Protein AF-A0A5N5SZE8-F1 (afdb_monomer_lite)

Secondary structure (DSSP, 8-state):
-HHHHHGGGG--SS--TTPPPHHHHHHHHHHHHHH---HHHHHHHHTS-HHHHHHHHHHHHHHHHHHTHHHH----S-HHHHHHHHHHHH--TTEEEEETTEEEESS--

Foldseek 3Di:
DVCVQCQVQQDDPDPDPDQDHSVVLVVLLVVCVVPVDDLVVSCVVSVHDSVNSVVSNVSVVVSCVVRPCVVPDDFDPDQVVQQVVVCVPPNDHQFSDADPNRTDGHPDD

Organism: NCBI:txid96803

Sequence (109 aa):
MLLQEVGWRLEHMTNKSGALPPKQQLCVALHWFGSGAQYHIIRSMHGINKSTVCMAVANVVRVINRHIFNKVVSWPANIDEVLEKFYEVANFPQVCGIIDGSLIPFGIK

Structure (mmCIF, N/CA/C/O backbone):
data_AF-A0A5N5SZE8-F1
#
_entry.id   AF-A0A5N5SZE8-F1
#
loop_
_atom_site.group_PDB
_atom_site.id
_atom_site.type_symbol
_atom_site.label_atom_id
_atom_site.label_alt_id
_atom_site.label_comp_id
_atom_site.label_asym_id
_atom_site.label_entity_id
_atom_site.label_seq_id
_atom_site.pdbx_PDB_ins_code
_atom_site.Cartn_x
_atom_site.Cartn_y
_atom_site.Cartn_z
_atom_site.occupancy
_atom_site.B_iso_or_equiv
_atom_site.auth_seq_id
_atom_site.auth_comp_id
_atom_site.auth_asym_id
_atom_site.auth_atom_id
_atom_site.pdbx_PDB_model_num
ATOM 1 N N . MET A 1 1 ? -4.930 -15.112 1.828 1.00 76.19 1 MET A N 1
ATOM 2 C CA . MET A 1 1 ? -3.605 -14.625 1.404 1.00 76.19 1 MET A CA 1
ATOM 3 C C . MET A 1 1 ? -3.175 -13.383 2.187 1.00 76.19 1 MET A C 1
ATOM 5 O O . MET A 1 1 ? -2.536 -13.573 3.208 1.00 76.19 1 MET A O 1
ATOM 9 N N . LEU A 1 2 ? -3.598 -12.150 1.857 1.00 86.25 2 LEU A N 1
ATOM 10 C CA . LEU A 1 2 ? -3.106 -10.947 2.568 1.00 86.25 2 LEU A CA 1
ATOM 11 C C . LEU A 1 2 ? -3.441 -10.939 4.071 1.00 86.25 2 LEU A C 1
ATOM 13 O O . LEU A 1 2 ? -2.562 -10.719 4.896 1.00 86.25 2 LEU A O 1
ATOM 17 N N . LEU A 1 3 ? -4.683 -11.267 4.446 1.00 91.25 3 LEU A N 1
ATOM 18 C CA . LEU A 1 3 ? -5.086 -11.348 5.858 1.00 91.25 3 LEU A CA 1
ATOM 19 C C . LEU A 1 3 ? -4.261 -12.370 6.662 1.00 91.25 3 LEU A C 1
ATOM 21 O O . LEU A 1 3 ? -4.044 -12.158 7.846 1.00 91.25 3 LEU A O 1
ATOM 25 N N . GLN A 1 4 ? -3.783 -13.453 6.044 1.00 90.94 4 GLN A N 1
ATOM 26 C CA . GLN A 1 4 ? -2.927 -14.428 6.737 1.00 90.94 4 GLN A CA 1
ATOM 27 C C . GLN A 1 4 ? -1.532 -13.850 7.003 1.00 90.94 4 GLN A C 1
ATOM 29 O O . GLN A 1 4 ? -0.926 -14.143 8.028 1.00 90.94 4 GLN A O 1
ATOM 34 N N . GLU A 1 5 ? -1.037 -12.993 6.110 1.00 89.69 5 GLU A N 1
ATOM 35 C CA . GLU A 1 5 ? 0.285 -12.385 6.233 1.00 89.69 5 GLU A CA 1
ATOM 36 C C . GLU A 1 5 ? 0.308 -11.211 7.225 1.00 89.69 5 GLU A C 1
ATOM 38 O O . GLU A 1 5 ? 1.258 -11.061 8.003 1.00 89.69 5 GLU A O 1
ATOM 43 N N . VAL A 1 6 ? -0.748 -10.388 7.228 1.00 91.31 6 VAL A N 1
ATOM 44 C CA . VAL A 1 6 ? -0.810 -9.158 8.038 1.00 91.31 6 VAL A CA 1
ATOM 45 C C . VAL A 1 6 ? -1.735 -9.247 9.250 1.00 91.31 6 VAL A C 1
ATOM 47 O O . VAL A 1 6 ? -1.645 -8.401 10.131 1.00 91.31 6 VAL A O 1
ATOM 50 N N . GLY A 1 7 ? -2.611 -10.251 9.329 1.00 90.75 7 GLY A N 1
ATOM 51 C CA . GLY A 1 7 ? -3.695 -10.316 10.315 1.00 90.75 7 GLY A CA 1
ATOM 52 C C . GLY A 1 7 ? -3.216 -10.304 11.761 1.00 90.75 7 GLY A C 1
ATOM 53 O O . GLY A 1 7 ? -3.636 -9.443 12.525 1.00 90.75 7 GLY A O 1
ATOM 54 N N . TRP A 1 8 ? -2.270 -11.176 12.111 1.00 91.88 8 TRP A N 1
ATOM 55 C CA . TRP A 1 8 ? -1.710 -11.232 13.467 1.00 91.88 8 TRP A CA 1
ATOM 56 C C . TRP A 1 8 ? -0.971 -9.942 13.865 1.00 91.88 8 TRP A C 1
ATOM 58 O O . TRP A 1 8 ? -0.869 -9.608 15.038 1.00 91.88 8 TRP A O 1
ATOM 68 N N . ARG A 1 9 ? -0.491 -9.164 12.885 1.00 91.94 9 ARG A N 1
ATOM 69 C CA . ARG A 1 9 ? 0.163 -7.862 13.114 1.00 91.94 9 ARG A CA 1
ATOM 70 C C . ARG A 1 9 ? -0.830 -6.720 13.334 1.00 91.94 9 ARG A C 1
ATOM 72 O O . ARG A 1 9 ? -0.422 -5.634 13.734 1.00 91.94 9 ARG A O 1
ATOM 79 N N . LEU A 1 10 ? -2.108 -6.945 13.030 1.00 92.62 10 LEU A N 1
ATOM 80 C CA . LEU A 1 10 ? -3.205 -6.000 13.249 1.00 92.62 10 LEU A CA 1
ATOM 81 C C . LEU A 1 10 ? -3.984 -6.308 14.533 1.00 92.62 10 LEU A C 1
ATOM 83 O O . LEU A 1 10 ? -4.913 -5.575 14.875 1.00 92.62 10 LEU A O 1
ATOM 87 N N . GLU A 1 11 ? -3.632 -7.381 15.241 1.00 89.00 11 GLU A N 1
ATOM 88 C CA . GLU A 1 11 ? -4.228 -7.696 16.532 1.00 89.00 11 GLU A CA 1
ATOM 89 C C . GLU A 1 11 ? -3.880 -6.623 17.564 1.00 89.00 11 GLU A C 1
ATOM 91 O O . GLU A 1 11 ? -2.768 -6.092 17.626 1.00 89.00 11 GLU A O 1
ATOM 96 N N . HIS A 1 12 ? -4.865 -6.279 18.385 1.00 78.75 12 HIS A N 1
ATOM 97 C CA . HIS A 1 12 ? -4.674 -5.325 19.460 1.00 78.75 12 HIS A CA 1
ATOM 98 C C . HIS A 1 12 ? -4.178 -6.053 20.708 1.00 78.75 12 HIS A C 1
ATOM 100 O O . HIS A 1 12 ? -4.823 -6.984 21.177 1.00 78.75 12 HIS A O 1
ATOM 106 N N . MET A 1 13 ? -3.078 -5.573 21.298 1.00 63.00 13 MET A N 1
ATOM 107 C CA . MET A 1 13 ? -2.558 -6.121 22.562 1.00 63.00 13 MET A CA 1
ATOM 108 C C . MET A 1 13 ? -3.530 -5.934 23.736 1.00 63.00 13 MET A C 1
ATOM 110 O O . MET A 1 13 ? -3.482 -6.678 24.708 1.00 63.00 13 MET A O 1
ATOM 114 N N . THR A 1 14 ? -4.404 -4.925 23.670 1.00 64.50 14 THR A N 1
ATOM 115 C CA . THR A 1 14 ? -5.379 -4.646 24.728 1.00 64.50 14 THR A CA 1
ATOM 116 C C . THR A 1 14 ? -6.780 -5.013 24.273 1.00 64.50 14 THR A C 1
ATOM 118 O O . THR A 1 14 ? -7.235 -4.516 23.240 1.00 64.50 14 THR A O 1
ATOM 121 N N . ASN A 1 15 ? -7.502 -5.769 25.099 1.00 59.25 15 ASN A N 1
ATOM 122 C CA . ASN A 1 15 ? -8.910 -6.105 24.896 1.00 59.25 15 ASN A CA 1
ATOM 123 C C . ASN A 1 15 ? -9.839 -4.928 25.267 1.00 59.25 15 ASN A C 1
ATOM 125 O O . ASN A 1 15 ? -10.720 -5.048 26.115 1.00 59.25 15 ASN A O 1
ATOM 129 N N . LYS A 1 16 ? -9.596 -3.743 24.690 1.00 63.09 16 LYS A N 1
ATOM 130 C CA . LYS A 1 16 ? -10.507 -2.603 24.845 1.00 63.09 16 LYS A CA 1
ATOM 131 C C . LYS A 1 16 ? -11.787 -2.915 24.073 1.00 63.09 16 LYS A C 1
ATOM 133 O O . LYS A 1 16 ? -11.736 -3.137 22.863 1.00 63.09 16 LYS A O 1
ATOM 138 N N . SER A 1 17 ? -12.916 -2.911 24.773 1.00 57.12 17 SER A N 1
ATOM 139 C CA . SER A 1 17 ? -14.256 -3.166 24.244 1.00 57.12 17 SER A CA 1
ATOM 140 C C . SER A 1 17 ? -14.562 -2.223 23.070 1.00 57.12 17 SER A C 1
ATOM 142 O O . SER A 1 17 ? -14.880 -1.056 23.280 1.00 57.12 17 SER A O 1
ATOM 144 N N . GLY A 1 18 ? -14.401 -2.691 21.830 1.00 64.69 18 GLY A N 1
ATOM 145 C CA . GLY A 1 18 ? -14.641 -1.895 20.615 1.00 64.69 18 GLY A CA 1
ATOM 146 C C . GLY A 1 18 ? -13.460 -1.777 19.646 1.00 64.69 18 GLY A C 1
ATOM 147 O O . GLY A 1 18 ? -13.566 -1.061 18.650 1.00 64.69 18 GLY A O 1
ATOM 148 N N . ALA A 1 19 ? -12.342 -2.459 19.900 1.00 77.44 19 ALA A N 1
ATOM 149 C CA . ALA A 1 19 ? -11.261 -2.553 18.925 1.00 77.44 19 ALA A CA 1
ATOM 150 C C . ALA A 1 19 ? -11.676 -3.445 17.735 1.00 77.44 19 ALA A C 1
ATOM 152 O O . ALA A 1 19 ? -12.225 -4.530 17.925 1.00 77.44 19 ALA A O 1
ATOM 153 N N . LEU A 1 20 ? -11.445 -2.982 16.502 1.00 90.19 20 LEU A N 1
ATOM 154 C CA . LEU A 1 20 ? -11.850 -3.726 15.307 1.00 90.19 20 LEU A CA 1
ATOM 155 C C . LEU A 1 20 ? -11.019 -5.009 15.152 1.00 90.19 20 LEU A C 1
ATOM 157 O O . LEU A 1 20 ? -9.789 -4.944 15.256 1.00 90.19 20 LEU A O 1
ATOM 161 N N . PRO A 1 21 ? -11.632 -6.155 14.803 1.00 92.06 21 PRO A N 1
ATOM 162 C CA . PRO A 1 21 ? -10.867 -7.352 14.487 1.00 92.06 21 PRO A CA 1
ATOM 163 C C . PRO A 1 21 ? -9.962 -7.103 13.264 1.00 92.06 21 PRO A C 1
ATOM 165 O O . PRO A 1 21 ? -10.342 -6.331 12.374 1.00 92.06 21 PRO A O 1
ATOM 168 N N . PRO A 1 22 ? -8.801 -7.781 13.156 1.00 93.81 22 PRO A N 1
ATOM 169 C CA . PRO A 1 22 ? -7.845 -7.603 12.058 1.00 93.81 22 PRO A CA 1
ATOM 170 C C . PRO A 1 22 ? -8.469 -7.604 10.662 1.00 93.81 22 PRO A C 1
ATOM 172 O O . PRO A 1 22 ? -8.170 -6.749 9.829 1.00 93.81 22 PRO A O 1
ATOM 175 N N . LYS A 1 23 ? -9.400 -8.535 10.421 1.00 95.06 23 LYS A N 1
ATOM 176 C CA . LYS A 1 23 ? -10.139 -8.636 9.159 1.00 95.06 23 LYS A CA 1
ATOM 177 C C . LYS A 1 23 ? -10.911 -7.354 8.849 1.00 95.06 23 LYS A C 1
ATOM 179 O O . LYS A 1 23 ? -10.860 -6.878 7.721 1.00 95.06 23 LYS A O 1
ATOM 184 N N . GLN A 1 24 ? -11.599 -6.786 9.836 1.00 95.38 24 GLN A N 1
ATOM 185 C CA . GLN A 1 24 ? -12.396 -5.578 9.644 1.00 95.38 24 GLN A CA 1
ATOM 186 C C . GLN A 1 24 ? -11.510 -4.340 9.487 1.00 95.38 24 GLN A C 1
ATOM 188 O O . GLN A 1 24 ? -11.800 -3.515 8.626 1.00 95.38 24 GLN A O 1
ATOM 193 N N . GLN A 1 25 ? -10.398 -4.241 10.226 1.00 96.06 25 GLN A N 1
ATOM 194 C CA . GLN A 1 25 ? -9.402 -3.186 9.993 1.00 96.06 25 GLN A CA 1
ATOM 195 C C . GLN A 1 25 ? -8.889 -3.219 8.549 1.00 96.06 25 GLN A C 1
ATOM 197 O O . GLN A 1 25 ? -8.870 -2.188 7.876 1.00 96.06 25 GLN A O 1
ATOM 202 N N . LEU A 1 26 ? -8.536 -4.412 8.057 1.00 96.56 26 LEU A N 1
ATOM 203 C CA . LEU A 1 26 ? -8.072 -4.602 6.688 1.00 96.56 26 LEU A CA 1
ATOM 204 C C . LEU A 1 26 ? -9.155 -4.229 5.666 1.00 96.56 26 LEU A C 1
ATOM 206 O O . LEU A 1 26 ? -8.868 -3.486 4.734 1.00 96.56 26 LEU A O 1
ATOM 210 N N . CYS A 1 27 ? -10.402 -4.670 5.852 1.00 97.06 27 CYS A N 1
ATOM 211 C CA . CYS A 1 27 ? -11.512 -4.312 4.962 1.00 97.06 27 CYS A CA 1
ATOM 212 C C . CYS A 1 27 ? -11.772 -2.798 4.916 1.00 97.06 27 CYS A C 1
ATOM 214 O O . CYS A 1 27 ? -11.991 -2.251 3.837 1.00 97.06 27 CYS A O 1
ATOM 216 N N . VAL A 1 28 ? -11.730 -2.111 6.062 1.00 97.19 28 VAL A N 1
ATOM 217 C CA . VAL A 1 28 ? -11.890 -0.650 6.137 1.00 97.19 28 VAL A CA 1
ATOM 218 C C . VAL A 1 28 ? -10.777 0.057 5.366 1.00 97.19 28 VAL A C 1
ATOM 220 O O . VAL A 1 28 ? -11.059 0.945 4.562 1.00 97.19 28 VAL A O 1
ATOM 223 N N . ALA A 1 29 ? -9.526 -0.358 5.574 1.00 97.00 29 ALA A N 1
ATOM 224 C CA . ALA A 1 29 ? -8.380 0.238 4.899 1.00 97.00 29 ALA A CA 1
ATOM 225 C C . ALA A 1 29 ? -8.402 -0.006 3.384 1.00 97.00 29 ALA A C 1
ATOM 227 O O . ALA A 1 29 ? -8.226 0.935 2.619 1.00 97.00 29 ALA A O 1
ATOM 228 N N . LEU A 1 30 ? -8.694 -1.235 2.948 1.00 96.75 30 LEU A N 1
ATOM 229 C CA . LEU A 1 30 ? -8.799 -1.577 1.527 1.00 96.75 30 LEU A CA 1
ATOM 230 C C . LEU A 1 30 ? -9.938 -0.821 0.833 1.00 96.75 30 LEU A C 1
ATOM 232 O O . LEU A 1 30 ? -9.751 -0.345 -0.283 1.00 96.75 30 LEU A 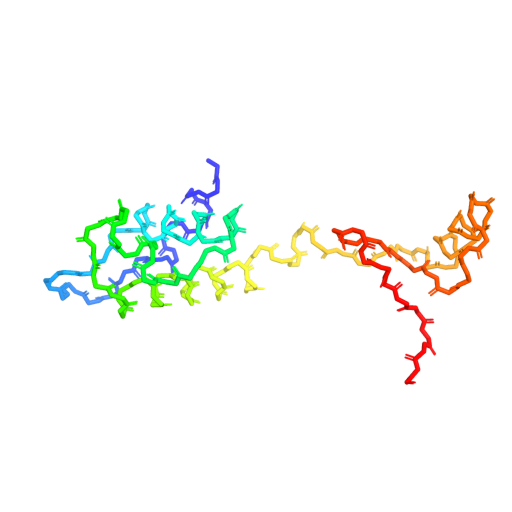O 1
ATOM 236 N N . HIS A 1 31 ? -11.093 -0.658 1.493 1.00 97.38 31 HIS A N 1
ATOM 237 C CA . HIS A 1 31 ? -12.181 0.166 0.958 1.00 97.38 31 HIS A CA 1
ATOM 238 C C . HIS A 1 31 ? -11.711 1.617 0.774 1.00 97.38 31 HIS A C 1
ATOM 240 O O . HIS A 1 31 ? -11.960 2.220 -0.267 1.00 97.38 31 HIS A O 1
ATOM 246 N N . TRP A 1 32 ? -10.974 2.175 1.737 1.00 97.50 32 TRP A N 1
ATOM 247 C CA . TRP A 1 32 ? -10.419 3.518 1.588 1.00 97.50 32 TRP A CA 1
ATOM 248 C C . TRP A 1 32 ? -9.403 3.615 0.436 1.00 97.50 32 TRP A C 1
ATOM 250 O O . TRP A 1 32 ? -9.548 4.501 -0.403 1.00 97.50 32 TRP A O 1
ATOM 260 N N . PHE A 1 33 ? -8.447 2.683 0.332 1.00 94.94 33 PHE A N 1
ATOM 261 C CA . PHE A 1 33 ? -7.451 2.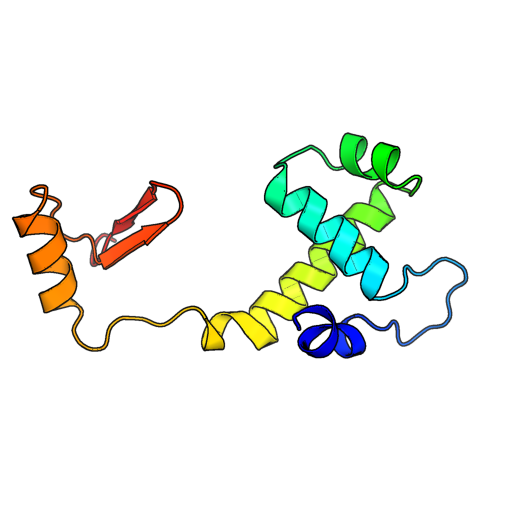678 -0.750 1.00 94.94 33 PHE A CA 1
ATOM 262 C C . PHE A 1 33 ? -8.087 2.585 -2.139 1.00 94.94 33 PHE A C 1
ATOM 264 O O . PHE A 1 33 ? -7.672 3.297 -3.043 1.00 94.94 33 PHE A O 1
ATOM 271 N N . GLY A 1 34 ? -9.093 1.723 -2.307 1.00 95.00 34 GLY A N 1
ATOM 272 C CA . GLY A 1 34 ? -9.723 1.497 -3.609 1.00 95.00 34 GLY A CA 1
ATOM 273 C C . GLY A 1 34 ? -10.728 2.572 -4.025 1.00 95.00 34 GLY A C 1
ATOM 274 O O . GLY A 1 34 ? -11.023 2.692 -5.207 1.00 95.00 34 GLY A O 1
ATOM 275 N N . SER A 1 35 ? -11.276 3.337 -3.076 1.00 94.88 35 SER A N 1
ATOM 276 C CA . SER A 1 35 ? -12.286 4.366 -3.371 1.00 94.88 35 SER A CA 1
ATOM 277 C C . SER A 1 35 ? -11.739 5.790 -3.382 1.00 94.88 35 SER A C 1
ATOM 279 O O . SER A 1 35 ? -12.383 6.673 -3.942 1.00 94.88 35 SER A O 1
ATOM 281 N N . GLY A 1 36 ? -10.628 6.057 -2.684 1.00 87.88 36 GLY A N 1
ATOM 282 C CA . GLY A 1 36 ? -10.166 7.424 -2.417 1.00 87.88 36 GLY A CA 1
ATOM 283 C C . GLY A 1 36 ? -11.173 8.273 -1.624 1.00 87.88 36 GLY A C 1
ATOM 284 O O . GLY A 1 36 ? -11.014 9.489 -1.512 1.00 87.88 36 GLY A O 1
ATOM 285 N N . ALA A 1 37 ? -12.231 7.664 -1.073 1.00 94.12 37 ALA A N 1
ATOM 286 C CA . ALA A 1 37 ? -13.320 8.390 -0.443 1.00 94.12 37 ALA A CA 1
ATOM 287 C C . ALA A 1 37 ? -12.887 9.028 0.882 1.00 94.12 37 ALA A C 1
ATOM 289 O O . ALA A 1 37 ? -12.013 8.547 1.606 1.00 94.12 37 ALA A O 1
ATOM 290 N N . GLN A 1 38 ? -13.558 10.111 1.266 1.00 95.62 38 GLN A N 1
ATOM 291 C CA . GLN A 1 38 ? -13.314 10.735 2.560 1.00 95.62 38 GLN A CA 1
ATOM 292 C C . GLN A 1 38 ? -13.700 9.787 3.708 1.00 95.62 38 GLN A C 1
ATOM 294 O O . GLN A 1 38 ? -14.699 9.069 3.635 1.00 95.62 38 GLN A O 1
ATOM 299 N N . TYR A 1 39 ? -12.976 9.843 4.832 1.00 96.19 39 TYR A N 1
ATOM 300 C CA . TYR A 1 39 ? -13.243 8.975 5.992 1.00 96.19 39 TYR A CA 1
ATOM 301 C C . TYR A 1 39 ? -14.682 9.052 6.515 1.00 96.19 39 TYR A C 1
ATOM 303 O O . TYR A 1 39 ? -15.153 8.094 7.117 1.00 96.19 39 TYR A O 1
ATOM 311 N N . HIS A 1 40 ? -15.392 10.166 6.304 1.00 95.81 40 HIS A N 1
ATOM 312 C CA . HIS A 1 40 ? -16.790 10.293 6.714 1.00 95.81 40 HIS A CA 1
ATOM 313 C C . HIS A 1 40 ? -17.734 9.389 5.899 1.00 95.81 40 HIS A C 1
ATOM 315 O O . HIS A 1 40 ? -18.732 8.939 6.446 1.00 95.81 40 HIS A O 1
ATOM 321 N N . ILE A 1 41 ? -17.410 9.096 4.636 1.00 97.06 41 ILE A N 1
ATOM 322 C CA . ILE A 1 41 ? -18.169 8.170 3.783 1.00 97.06 41 ILE A CA 1
ATOM 323 C C . ILE A 1 41 ? -17.878 6.742 4.235 1.00 97.06 41 ILE A C 1
ATOM 325 O O . ILE A 1 41 ? -18.797 5.981 4.529 1.00 97.06 41 ILE A O 1
ATOM 329 N N . ILE A 1 42 ? -16.592 6.410 4.392 1.00 97.69 42 ILE A N 1
ATOM 330 C CA . ILE A 1 42 ? -16.148 5.087 4.851 1.00 97.69 42 ILE A CA 1
ATOM 331 C C . ILE A 1 42 ? -16.770 4.739 6.208 1.00 97.69 42 ILE A C 1
ATOM 333 O O . ILE A 1 42 ? -17.251 3.625 6.395 1.00 97.69 42 ILE A O 1
ATOM 337 N N . ARG A 1 43 ? -16.830 5.696 7.145 1.00 96.38 43 ARG A N 1
ATOM 338 C CA . ARG A 1 43 ? -17.446 5.472 8.463 1.00 96.38 43 ARG A CA 1
ATOM 339 C C . ARG A 1 43 ? -18.917 5.056 8.337 1.00 96.38 43 ARG A C 1
ATOM 341 O O . ARG A 1 43 ? -19.340 4.147 9.041 1.00 96.38 43 ARG A O 1
ATOM 348 N N . SER A 1 44 ? -19.671 5.707 7.444 1.00 96.75 44 SER A N 1
ATOM 349 C CA . SER A 1 44 ? -21.101 5.458 7.248 1.00 96.75 44 SER A CA 1
ATOM 350 C C . SER A 1 44 ? -21.324 4.095 6.603 1.00 96.75 44 SER A C 1
ATOM 352 O O . SER A 1 44 ? -22.201 3.359 7.035 1.00 96.75 44 SER A O 1
ATOM 354 N N . MET A 1 45 ? -20.476 3.724 5.640 1.00 96.75 45 MET A N 1
ATOM 355 C CA . MET A 1 45 ? -20.526 2.418 4.972 1.00 96.75 45 MET A CA 1
ATOM 356 C C . MET A 1 45 ? -20.211 1.248 5.913 1.00 96.75 45 MET A C 1
ATOM 358 O O . MET A 1 45 ? -20.738 0.156 5.736 1.00 96.75 45 MET A O 1
ATOM 362 N N . HIS A 1 46 ? -19.344 1.463 6.906 1.00 95.62 46 HIS A N 1
ATOM 363 C CA . HIS A 1 46 ? -18.928 0.424 7.857 1.00 95.62 46 HIS A CA 1
ATOM 364 C C . HIS A 1 46 ? -19.640 0.504 9.217 1.00 95.62 46 HIS A C 1
ATOM 366 O O . HIS A 1 46 ? -19.393 -0.346 10.067 1.00 95.62 46 HIS A O 1
ATOM 372 N N . GLY A 1 47 ? -20.495 1.507 9.449 1.00 95.31 47 GLY A N 1
ATOM 373 C CA . GLY A 1 47 ? -21.218 1.686 10.715 1.00 95.31 47 GLY A CA 1
ATOM 374 C C . GLY A 1 47 ? -20.315 1.957 11.926 1.00 95.31 47 GLY A C 1
ATOM 375 O O . GLY A 1 47 ? -20.631 1.540 13.036 1.00 95.31 47 GLY A O 1
ATOM 376 N N . ILE A 1 48 ? -19.172 2.620 11.723 1.00 94.81 48 ILE A N 1
ATOM 377 C CA . ILE A 1 48 ? -18.163 2.867 12.768 1.00 94.81 48 ILE A CA 1
ATOM 378 C C . ILE A 1 48 ? -17.818 4.350 12.898 1.00 94.81 48 ILE A C 1
ATOM 380 O O . ILE A 1 48 ? -18.133 5.176 12.042 1.00 94.81 48 ILE A O 1
ATOM 384 N N . ASN A 1 49 ? -17.116 4.706 13.973 1.00 94.75 49 ASN A N 1
ATOM 385 C CA . ASN A 1 49 ? -16.662 6.076 14.183 1.00 94.75 49 ASN A CA 1
ATOM 386 C C . ASN A 1 49 ? -15.551 6.466 13.198 1.00 94.75 49 ASN A C 1
ATOM 388 O O . ASN A 1 49 ? -14.698 5.660 12.822 1.00 94.75 49 ASN A O 1
ATOM 392 N N . LYS A 1 50 ? -15.502 7.755 12.835 1.00 95.31 50 LYS A N 1
ATOM 393 C CA . LYS A 1 50 ? -14.455 8.310 11.955 1.00 95.31 50 LYS A CA 1
ATOM 394 C C . LYS A 1 50 ? -13.047 8.076 12.521 1.00 95.31 50 LYS A C 1
ATOM 396 O O . LYS A 1 50 ? -12.124 7.786 11.765 1.00 95.31 50 LYS A O 1
ATOM 401 N N . SER A 1 51 ? -12.880 8.194 13.840 1.00 94.44 51 SER A N 1
ATOM 402 C CA . SER A 1 51 ? -11.611 7.908 14.522 1.00 94.44 51 SER A CA 1
ATOM 403 C C . SER A 1 51 ? -11.193 6.447 14.347 1.00 94.44 51 SER A C 1
ATOM 405 O O . SER A 1 51 ? -10.029 6.182 14.066 1.00 94.44 51 SER A O 1
ATOM 407 N N . THR A 1 52 ? -12.141 5.511 14.425 1.00 93.81 52 THR A N 1
ATOM 408 C CA . THR A 1 52 ? -11.906 4.082 14.184 1.00 93.81 52 THR A CA 1
ATOM 409 C C . THR A 1 52 ? -11.445 3.816 12.752 1.00 93.81 52 THR A C 1
ATOM 411 O O . THR A 1 52 ? -10.482 3.078 12.564 1.00 93.81 52 THR A O 1
ATOM 414 N N . VAL A 1 53 ? -12.055 4.468 11.751 1.00 96.00 53 VAL A N 1
ATOM 415 C CA . VAL A 1 53 ? -11.590 4.402 10.350 1.00 96.00 53 VAL A CA 1
ATOM 416 C C . VAL A 1 53 ? -10.144 4.880 10.236 1.00 96.00 53 VAL A C 1
ATOM 418 O O . VAL A 1 53 ? -9.302 4.168 9.696 1.00 96.00 53 VAL A O 1
ATOM 421 N N . CYS A 1 54 ? -9.844 6.060 10.785 1.00 95.50 54 CYS A N 1
ATOM 422 C CA . CYS A 1 54 ? -8.506 6.649 10.731 1.00 95.50 54 CYS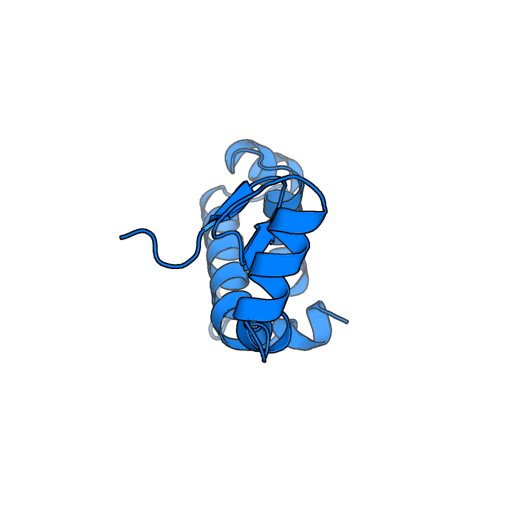 A CA 1
ATOM 423 C C . CYS A 1 54 ? -7.448 5.724 11.356 1.00 95.50 54 CYS A C 1
ATOM 425 O O . CYS A 1 54 ? -6.399 5.486 10.761 1.00 95.50 54 CYS A O 1
ATOM 427 N N . MET A 1 55 ? -7.743 5.150 12.528 1.00 94.25 55 MET A N 1
ATOM 428 C CA . MET A 1 55 ? -6.840 4.211 13.198 1.00 94.25 55 MET A CA 1
ATOM 429 C C . MET A 1 55 ? -6.642 2.925 12.391 1.00 94.25 55 MET A C 1
ATOM 431 O O . MET A 1 55 ? -5.505 2.482 12.249 1.00 94.25 55 MET A O 1
ATOM 435 N N . ALA A 1 56 ? -7.713 2.352 11.833 1.00 95.12 56 ALA A N 1
ATOM 436 C CA . ALA A 1 56 ? -7.628 1.152 11.004 1.00 95.12 56 ALA A CA 1
ATOM 437 C C . ALA A 1 56 ? -6.747 1.383 9.766 1.00 95.12 56 ALA A C 1
ATOM 439 O O . ALA A 1 56 ? -5.817 0.614 9.527 1.00 95.12 56 ALA A O 1
ATOM 440 N N . VAL A 1 57 ? -6.977 2.480 9.033 1.00 96.56 57 VAL A N 1
ATOM 441 C CA . VAL A 1 57 ? -6.159 2.863 7.870 1.00 96.56 57 VAL A CA 1
ATOM 442 C C . VAL A 1 57 ? -4.698 3.039 8.284 1.00 96.56 57 VAL A C 1
ATOM 444 O O . VAL A 1 57 ? -3.816 2.412 7.702 1.00 96.56 57 VAL A O 1
ATOM 447 N N . ALA A 1 58 ? -4.427 3.824 9.331 1.00 95.88 58 ALA A N 1
ATOM 448 C CA . ALA A 1 58 ? -3.064 4.078 9.790 1.00 95.88 58 ALA A CA 1
ATOM 449 C C . ALA A 1 58 ? -2.331 2.793 10.216 1.00 95.88 58 ALA A C 1
ATOM 451 O O . ALA A 1 58 ? -1.146 2.630 9.923 1.00 95.88 58 ALA A O 1
ATOM 452 N N . ASN A 1 59 ? -3.015 1.870 10.894 1.00 94.75 59 ASN A N 1
ATOM 453 C CA . ASN A 1 59 ? -2.429 0.600 11.317 1.00 94.75 59 ASN A CA 1
ATOM 454 C C . ASN A 1 59 ? -2.099 -0.292 10.121 1.00 94.75 59 ASN A C 1
ATOM 456 O O . ASN A 1 59 ? -0.981 -0.797 10.028 1.00 94.75 59 ASN A O 1
ATOM 460 N N . VAL A 1 60 ? -3.033 -0.431 9.178 1.00 96.12 60 VAL A N 1
ATOM 461 C CA . VAL A 1 60 ? -2.826 -1.235 7.969 1.00 96.12 60 VAL A CA 1
ATOM 462 C C . VAL A 1 60 ? -1.690 -0.665 7.120 1.00 96.12 60 VAL A C 1
ATOM 464 O O . VAL A 1 60 ? -0.799 -1.421 6.740 1.00 96.12 60 VAL A O 1
ATOM 467 N N . VAL A 1 61 ? -1.640 0.656 6.905 1.00 96.69 61 VAL A N 1
ATOM 468 C CA . VAL A 1 61 ? -0.533 1.312 6.182 1.00 96.69 61 VAL A CA 1
ATOM 469 C C . VAL A 1 61 ? 0.810 1.031 6.856 1.00 96.69 61 VAL A C 1
ATOM 471 O O . VAL A 1 61 ? 1.768 0.652 6.186 1.00 96.69 61 VAL A O 1
ATOM 474 N N . ARG A 1 62 ? 0.899 1.156 8.187 1.00 96.19 62 ARG A N 1
ATOM 475 C CA . ARG A 1 62 ? 2.145 0.863 8.918 1.00 96.19 62 ARG A CA 1
ATOM 476 C C . ARG A 1 62 ? 2.586 -0.586 8.744 1.00 96.19 62 ARG A C 1
ATOM 478 O O . ARG A 1 62 ? 3.776 -0.829 8.554 1.00 96.19 62 ARG A O 1
ATOM 485 N N . VAL A 1 63 ? 1.655 -1.536 8.820 1.00 95.50 63 VAL A N 1
ATOM 486 C CA . VAL A 1 63 ? 1.962 -2.963 8.658 1.00 95.50 63 VAL A CA 1
ATOM 487 C C . VAL A 1 63 ? 2.423 -3.264 7.231 1.00 95.50 63 VAL A C 1
ATOM 489 O O . VAL A 1 63 ? 3.432 -3.949 7.062 1.00 95.50 63 VAL A O 1
ATOM 492 N N . ILE A 1 64 ? 1.753 -2.705 6.218 1.00 95.12 64 ILE A N 1
ATOM 493 C CA . ILE A 1 64 ? 2.151 -2.840 4.810 1.00 95.12 64 ILE A CA 1
ATOM 494 C C . ILE A 1 64 ? 3.560 -2.278 4.599 1.00 95.12 64 ILE A C 1
ATOM 496 O O . ILE A 1 64 ? 4.434 -2.995 4.115 1.00 95.12 64 ILE A O 1
ATOM 500 N N . ASN A 1 65 ? 3.817 -1.044 5.035 1.00 95.12 65 ASN A N 1
ATOM 501 C CA . ASN A 1 65 ? 5.114 -0.394 4.838 1.00 95.12 65 ASN A CA 1
ATOM 502 C C . ASN A 1 65 ? 6.259 -1.149 5.522 1.00 95.12 65 ASN A C 1
ATOM 504 O O . ASN A 1 65 ? 7.340 -1.273 4.960 1.00 95.12 65 ASN A O 1
ATOM 508 N N . ARG A 1 66 ? 6.032 -1.681 6.728 1.00 94.56 66 ARG A N 1
ATOM 509 C CA . ARG A 1 66 ? 7.079 -2.383 7.485 1.00 94.56 66 ARG A CA 1
ATOM 510 C C . ARG A 1 66 ? 7.361 -3.796 6.990 1.00 94.56 66 ARG A C 1
ATOM 512 O O . ARG A 1 66 ? 8.477 -4.272 7.166 1.00 94.56 66 ARG A O 1
ATOM 519 N N . HIS A 1 67 ? 6.359 -4.495 6.460 1.00 93.12 67 HIS A N 1
ATOM 520 C CA . HIS A 1 67 ? 6.460 -5.947 6.268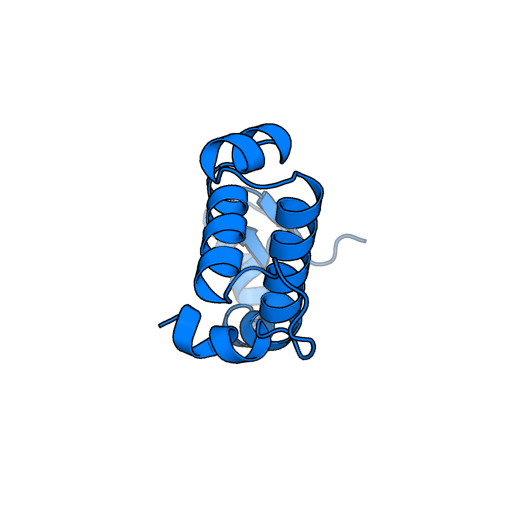 1.00 93.12 67 HIS A CA 1
ATOM 521 C C . HIS A 1 67 ? 6.192 -6.428 4.847 1.00 93.12 67 HIS A C 1
ATOM 523 O O . HIS A 1 67 ? 6.622 -7.528 4.508 1.00 93.12 67 HIS A O 1
ATOM 529 N N . ILE A 1 68 ? 5.494 -5.636 4.035 1.00 93.12 68 ILE A N 1
ATOM 530 C CA . ILE A 1 68 ? 5.086 -6.020 2.681 1.00 93.12 68 ILE A CA 1
ATOM 531 C C . ILE A 1 68 ? 5.850 -5.214 1.635 1.00 93.12 68 ILE A C 1
ATOM 533 O O . ILE A 1 68 ? 6.292 -5.794 0.652 1.00 93.12 68 ILE A O 1
ATOM 537 N N . PHE A 1 69 ? 6.057 -3.912 1.858 1.00 93.00 69 PHE A N 1
ATOM 538 C CA . PHE A 1 69 ? 6.606 -2.995 0.853 1.00 93.00 69 PHE A CA 1
ATOM 539 C C . PHE A 1 69 ? 7.898 -3.511 0.207 1.00 93.00 69 PHE A C 1
ATOM 541 O O . PHE A 1 69 ? 7.930 -3.703 -1.001 1.00 93.00 69 PHE A O 1
ATOM 548 N N . ASN A 1 70 ? 8.905 -3.876 1.002 1.00 91.44 70 ASN A N 1
ATOM 549 C CA . ASN A 1 70 ? 10.190 -4.367 0.480 1.00 91.44 70 ASN A CA 1
ATOM 550 C C . ASN A 1 70 ? 10.114 -5.737 -0.222 1.00 91.44 70 ASN A C 1
ATOM 552 O O . ASN A 1 70 ? 11.091 -6.158 -0.831 1.00 91.44 70 ASN A O 1
ATOM 556 N N . LYS A 1 71 ? 8.998 -6.469 -0.102 1.00 91.62 71 LYS A N 1
ATOM 557 C CA . LYS A 1 71 ? 8.788 -7.743 -0.809 1.00 91.62 71 LYS A CA 1
ATOM 558 C C . LYS A 1 71 ? 8.157 -7.552 -2.184 1.00 91.62 71 LYS A C 1
ATOM 560 O O . LYS A 1 71 ? 8.268 -8.439 -3.021 1.00 91.62 71 LYS A O 1
ATOM 565 N N . VAL A 1 72 ? 7.434 -6.448 -2.375 1.00 90.50 72 VAL A N 1
ATOM 566 C CA . VAL A 1 72 ? 6.630 -6.191 -3.581 1.00 90.50 72 VAL A CA 1
ATOM 567 C C . VAL A 1 72 ? 7.157 -5.019 -4.403 1.00 90.50 72 VAL A C 1
ATOM 569 O O . VAL A 1 72 ? 6.891 -4.955 -5.596 1.00 90.50 72 VAL A O 1
ATOM 572 N N . VAL A 1 73 ? 7.911 -4.109 -3.783 1.00 90.94 73 VAL A N 1
ATOM 573 C CA . VAL A 1 73 ? 8.562 -2.974 -4.435 1.00 90.94 73 VAL A CA 1
ATOM 574 C C . VAL A 1 73 ? 10.072 -3.145 -4.331 1.00 90.94 73 VAL A C 1
ATOM 576 O O . VAL A 1 73 ? 10.629 -3.218 -3.236 1.00 90.94 73 VAL A O 1
ATOM 579 N N . SER A 1 74 ? 10.732 -3.174 -5.483 1.00 90.19 74 SER A N 1
ATOM 580 C CA . SER A 1 74 ? 12.186 -3.224 -5.608 1.00 90.19 74 SER A CA 1
ATOM 581 C C . SER A 1 74 ? 12.635 -2.360 -6.777 1.00 90.19 74 SER A C 1
ATOM 583 O O . SER A 1 74 ? 11.937 -2.264 -7.786 1.00 90.19 74 SER A O 1
ATOM 585 N N . TRP A 1 75 ? 13.822 -1.772 -6.660 1.00 88.88 75 TRP A N 1
ATOM 586 C CA . TRP A 1 75 ? 14.476 -1.131 -7.796 1.00 88.88 75 TRP A CA 1
ATOM 587 C C . TRP A 1 75 ? 14.933 -2.181 -8.819 1.00 88.88 75 TRP A C 1
ATOM 589 O O . TRP A 1 75 ? 15.268 -3.304 -8.424 1.00 88.88 75 TRP A O 1
ATOM 599 N N . PRO A 1 76 ? 14.942 -1.849 -10.123 1.00 89.31 76 PRO A N 1
ATOM 600 C CA . PRO A 1 76 ? 15.488 -2.735 -11.135 1.00 89.31 76 PRO A CA 1
ATOM 601 C C . PRO A 1 76 ? 16.993 -2.909 -10.904 1.00 89.31 76 PRO A C 1
ATOM 603 O O . PRO A 1 76 ? 17.674 -1.993 -10.443 1.00 89.31 76 PRO A O 1
ATOM 606 N N . ALA A 1 77 ? 17.515 -4.091 -11.236 1.00 91.50 77 ALA A N 1
ATOM 607 C CA . ALA A 1 77 ? 18.940 -4.389 -11.083 1.00 91.50 77 ALA A CA 1
ATOM 608 C C . ALA A 1 77 ? 19.818 -3.521 -12.000 1.00 91.50 77 ALA A C 1
ATOM 610 O O . ALA A 1 77 ? 20.934 -3.168 -11.628 1.00 91.50 77 ALA A O 1
ATOM 611 N N . ASN A 1 78 ? 19.296 -3.164 -13.175 1.00 94.25 78 ASN A N 1
ATOM 612 C CA . ASN A 1 78 ? 19.924 -2.256 -14.121 1.00 94.25 78 ASN A CA 1
ATOM 613 C C . ASN A 1 78 ? 18.966 -1.091 -14.398 1.00 94.25 78 ASN A C 1
ATOM 615 O O . ASN A 1 78 ? 17.967 -1.254 -15.095 1.00 94.25 78 ASN A O 1
ATOM 619 N N . ILE A 1 79 ? 19.240 0.067 -13.796 1.00 93.69 79 ILE A N 1
ATOM 620 C CA . ILE A 1 79 ? 18.412 1.266 -13.976 1.00 93.69 79 ILE A CA 1
ATOM 621 C C . ILE A 1 79 ? 18.562 1.815 -15.395 1.00 93.69 79 ILE A C 1
ATOM 623 O O . ILE A 1 79 ? 17.554 2.195 -15.981 1.00 93.69 79 ILE A O 1
ATOM 627 N N . ASP A 1 80 ? 19.770 1.802 -15.962 1.00 93.94 80 ASP A N 1
ATOM 628 C CA . ASP A 1 80 ? 20.047 2.380 -17.283 1.00 93.94 80 ASP A CA 1
ATOM 629 C C . ASP A 1 80 ? 19.226 1.695 -18.381 1.00 93.94 80 ASP A C 1
ATOM 631 O O . ASP A 1 80 ? 18.614 2.370 -19.205 1.00 93.94 80 ASP A O 1
ATOM 635 N N . GLU A 1 81 ? 19.102 0.365 -18.317 1.00 95.81 81 GLU A N 1
ATOM 636 C CA . GLU A 1 81 ? 18.249 -0.408 -19.231 1.00 95.81 81 GLU A CA 1
ATOM 637 C C . GLU A 1 81 ? 16.771 0.009 -19.137 1.00 95.81 81 GLU A C 1
ATOM 639 O O . GLU A 1 81 ? 16.054 0.055 -20.137 1.00 95.81 81 GLU A O 1
ATOM 644 N N . VAL A 1 82 ? 16.286 0.319 -17.932 1.00 95.38 82 VAL A N 1
ATOM 645 C CA . VAL A 1 82 ? 14.904 0.773 -17.741 1.00 95.38 82 VAL A CA 1
ATOM 646 C C . VAL A 1 82 ? 14.713 2.179 -18.308 1.00 95.38 82 VAL A C 1
ATOM 648 O O . VAL A 1 82 ? 13.715 2.414 -18.989 1.00 95.38 82 VAL A O 1
ATOM 651 N N . LEU A 1 83 ? 15.666 3.089 -18.079 1.00 95.31 83 LEU A N 1
ATOM 652 C CA . LEU A 1 83 ? 15.632 4.445 -18.638 1.00 95.31 83 LEU A CA 1
ATOM 653 C C . LEU A 1 83 ? 15.600 4.416 -20.171 1.00 95.31 83 LEU A C 1
ATOM 655 O O . LEU A 1 83 ? 14.797 5.122 -20.781 1.00 95.31 83 LEU A O 1
ATOM 659 N N . GLU A 1 84 ? 16.449 3.584 -20.778 1.00 96.31 84 GLU A N 1
ATOM 660 C CA . GLU A 1 84 ? 16.520 3.402 -22.228 1.00 96.31 84 GLU A CA 1
ATOM 661 C C . GLU A 1 84 ? 15.183 2.903 -22.781 1.00 96.31 84 GLU A C 1
ATOM 663 O O . GLU A 1 84 ? 14.621 3.533 -23.671 1.00 96.31 84 GLU A O 1
ATOM 668 N N . LYS A 1 85 ? 14.584 1.871 -22.175 1.00 95.81 85 LYS A N 1
ATOM 669 C CA . LYS A 1 85 ? 13.278 1.340 -22.602 1.00 95.81 85 LYS A CA 1
ATOM 670 C C . LYS A 1 85 ? 12.153 2.373 -22.550 1.00 95.81 85 LYS A C 1
ATOM 672 O O . LYS A 1 85 ? 11.321 2.425 -23.456 1.00 95.81 85 LYS A O 1
ATOM 677 N N . PHE A 1 86 ? 12.094 3.202 -21.506 1.00 95.81 86 PHE A N 1
ATOM 678 C CA . PHE A 1 86 ? 11.096 4.276 -21.439 1.00 95.81 86 PHE A CA 1
ATOM 679 C C . PHE A 1 86 ? 11.327 5.350 -22.509 1.00 95.81 86 PHE A C 1
ATOM 681 O O . PHE A 1 86 ? 10.364 5.886 -23.071 1.00 95.81 86 PHE A O 1
ATOM 688 N N . TYR A 1 87 ? 12.590 5.632 -22.830 1.00 96.44 87 TYR A N 1
ATOM 689 C CA . TYR A 1 87 ? 12.945 6.542 -23.909 1.00 96.44 87 TYR A CA 1
ATOM 690 C C . TYR A 1 87 ? 12.596 5.965 -25.289 1.00 96.44 87 TYR A C 1
ATOM 692 O O . TYR A 1 87 ? 11.973 6.650 -26.091 1.00 96.44 87 TYR A O 1
ATOM 700 N N . GLU A 1 88 ? 12.894 4.696 -25.555 1.00 97.62 88 GLU A N 1
ATOM 701 C CA . GLU A 1 88 ? 12.600 4.041 -26.836 1.00 97.62 88 GLU A CA 1
ATOM 702 C C . GLU A 1 88 ? 11.099 3.969 -27.144 1.00 97.62 88 GLU A C 1
ATOM 704 O O . GLU A 1 88 ? 10.684 4.180 -28.283 1.00 97.62 88 GLU A O 1
ATOM 709 N N . VAL A 1 89 ? 10.266 3.684 -26.138 1.00 95.94 89 VAL A N 1
ATOM 710 C CA . VAL A 1 89 ? 8.819 3.506 -26.338 1.00 95.94 89 VAL A CA 1
ATOM 711 C C . VAL A 1 89 ? 8.097 4.837 -26.555 1.00 95.94 89 VAL A C 1
ATOM 713 O O . VAL A 1 89 ? 7.180 4.911 -27.374 1.00 95.94 89 VAL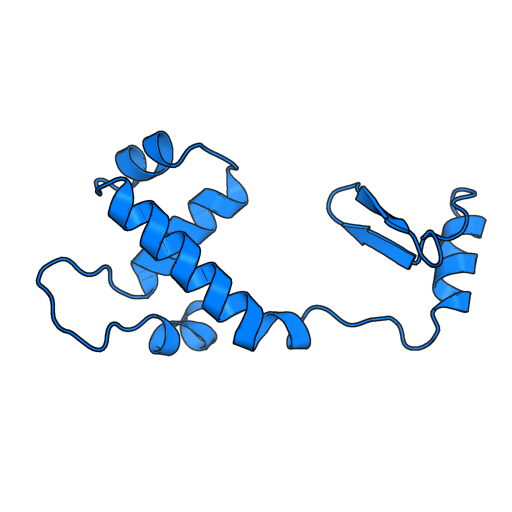 A O 1
ATOM 716 N N . ALA A 1 90 ? 8.459 5.879 -25.802 1.00 93.69 90 ALA A N 1
ATOM 717 C CA . ALA A 1 90 ? 7.668 7.112 -25.732 1.00 93.69 90 ALA A CA 1
ATOM 718 C C . ALA A 1 90 ? 8.495 8.406 -25.636 1.00 93.69 90 ALA A C 1
ATOM 720 O O . ALA A 1 90 ? 7.931 9.471 -25.392 1.00 93.69 90 ALA A O 1
ATOM 721 N N . ASN A 1 91 ? 9.815 8.345 -25.835 1.00 95.50 91 ASN A N 1
ATOM 722 C CA . ASN A 1 91 ? 10.752 9.454 -25.627 1.00 95.50 91 ASN A CA 1
ATOM 723 C C . ASN A 1 91 ? 10.655 10.060 -24.221 1.00 95.50 91 ASN A C 1
ATOM 725 O O . ASN A 1 91 ? 10.755 11.275 -24.064 1.00 95.50 91 ASN A O 1
ATOM 729 N N . PHE A 1 92 ? 10.440 9.235 -23.192 1.00 94.38 92 PHE A N 1
ATOM 730 C CA . PHE A 1 92 ? 10.434 9.687 -21.802 1.00 94.38 92 PHE A CA 1
ATOM 731 C C . PHE A 1 92 ? 11.849 9.626 -21.212 1.00 94.38 92 PHE A C 1
ATOM 733 O O . PHE A 1 92 ? 12.300 8.546 -20.826 1.00 94.38 92 PHE A O 1
ATOM 740 N N . PRO A 1 93 ? 12.580 10.757 -21.137 1.00 93.31 93 PRO A N 1
ATOM 741 C CA . PRO A 1 93 ? 13.920 10.757 -20.575 1.00 93.31 93 PRO A CA 1
ATOM 742 C C . PRO A 1 93 ? 13.855 10.574 -19.060 1.00 93.31 93 PRO A C 1
ATOM 744 O O . PRO A 1 93 ? 12.964 11.104 -18.398 1.00 93.31 93 PRO A O 1
ATOM 747 N N . GLN A 1 94 ? 14.855 9.886 -18.505 1.00 93.31 94 GLN A N 1
ATOM 748 C CA . GLN A 1 94 ? 15.059 9.791 -17.055 1.00 93.31 94 GLN A CA 1
ATOM 749 C C . GLN A 1 94 ? 13.851 9.220 -16.285 1.00 93.31 94 GLN A C 1
ATOM 751 O O . GLN A 1 94 ? 13.653 9.551 -15.120 1.00 93.31 94 GLN A O 1
ATOM 756 N N . VAL A 1 95 ? 13.046 8.354 -16.905 1.00 94.81 95 VAL A N 1
ATOM 757 C CA . VAL A 1 95 ? 11.942 7.657 -16.230 1.00 94.81 95 VAL A CA 1
ATOM 758 C C . VAL A 1 95 ? 12.374 6.245 -15.867 1.00 94.81 95 VAL A C 1
ATOM 760 O O . VAL A 1 95 ? 12.708 5.457 -16.742 1.00 94.81 95 VAL A O 1
ATOM 763 N N . CYS A 1 96 ? 12.346 5.912 -14.578 1.00 93.19 96 CYS A N 1
ATOM 764 C CA . CYS A 1 96 ? 12.731 4.592 -14.064 1.00 93.19 96 CYS A CA 1
ATOM 765 C C . CYS A 1 96 ? 11.533 3.724 -13.648 1.00 93.19 96 CYS A C 1
ATOM 767 O O . CYS A 1 96 ? 11.706 2.606 -13.162 1.00 93.19 96 CYS A O 1
ATOM 769 N N . GLY A 1 97 ? 10.313 4.224 -13.830 1.00 92.06 97 GLY A N 1
ATOM 770 C CA . GLY A 1 97 ? 9.085 3.500 -13.536 1.00 92.06 97 GLY A CA 1
ATOM 771 C C . GLY A 1 97 ? 7.850 4.376 -13.694 1.00 92.06 97 GLY A C 1
ATOM 772 O O . GLY A 1 97 ? 7.948 5.592 -13.852 1.00 92.06 97 GLY A O 1
ATOM 773 N N . ILE A 1 98 ? 6.677 3.750 -13.640 1.00 91.50 98 ILE A N 1
ATOM 774 C CA . ILE A 1 98 ? 5.378 4.428 -13.677 1.00 91.50 98 ILE A CA 1
ATOM 775 C C . ILE A 1 98 ? 4.470 3.776 -12.637 1.00 91.50 98 ILE A C 1
ATOM 777 O O . ILE A 1 98 ? 4.379 2.550 -12.577 1.00 91.50 98 ILE A O 1
ATOM 781 N N . ILE A 1 99 ? 3.787 4.585 -11.828 1.00 91.75 99 ILE A N 1
ATOM 782 C CA . ILE A 1 99 ? 2.773 4.132 -10.868 1.00 91.75 99 ILE A CA 1
ATOM 783 C C . ILE A 1 99 ? 1.525 4.979 -11.071 1.00 91.75 99 ILE A C 1
ATOM 785 O O . ILE A 1 99 ? 1.599 6.197 -10.970 1.00 91.75 99 ILE A O 1
ATOM 789 N N . ASP A 1 100 ? 0.385 4.342 -11.343 1.00 88.69 100 ASP A N 1
ATOM 790 C CA . ASP A 1 100 ? -0.911 5.023 -11.507 1.00 88.69 100 ASP A CA 1
ATOM 791 C C . ASP A 1 100 ? -0.852 6.213 -12.490 1.00 88.69 100 ASP A C 1
ATOM 793 O O . ASP A 1 100 ? -1.264 7.332 -12.199 1.00 88.69 100 ASP A O 1
ATOM 797 N N . GLY A 1 101 ? -0.202 5.998 -13.641 1.00 88.62 101 GLY A N 1
ATOM 798 C CA . GLY A 1 101 ? 0.019 7.037 -14.655 1.00 88.62 101 GLY A CA 1
ATOM 799 C C . GLY A 1 101 ? 1.032 8.126 -14.267 1.00 88.62 101 GLY A C 1
ATOM 800 O O . GLY A 1 101 ? 1.335 8.987 -15.087 1.00 88.62 101 GLY A O 1
ATOM 801 N N . SER A 1 102 ? 1.594 8.081 -13.058 1.00 92.06 10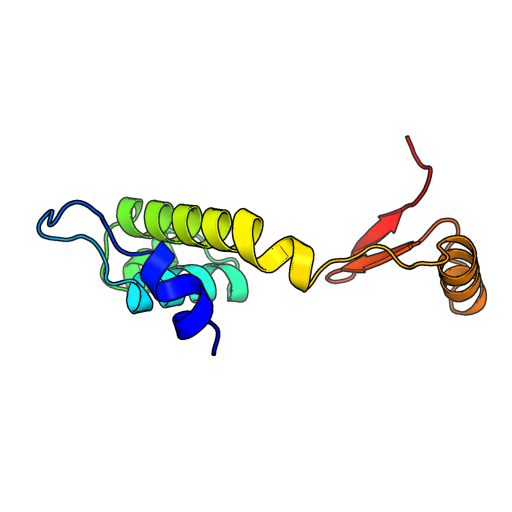2 SER A N 1
ATOM 802 C CA . SER A 1 102 ? 2.625 9.007 -12.588 1.00 92.06 102 SER A CA 1
ATOM 803 C C . SER A 1 102 ? 4.013 8.469 -12.914 1.00 92.06 102 SER A C 1
ATOM 805 O O . SER A 1 102 ? 4.371 7.359 -12.512 1.00 92.06 102 SER A O 1
ATOM 807 N N . LEU A 1 103 ? 4.802 9.264 -13.634 1.00 93.38 103 LEU A N 1
ATOM 808 C CA . LEU A 1 103 ? 6.189 8.939 -13.953 1.00 93.38 103 LEU A CA 1
ATOM 809 C C . LEU A 1 103 ? 7.050 9.030 -12.688 1.00 93.38 103 LEU A C 1
ATOM 811 O O . LEU A 1 103 ? 6.930 9.985 -11.921 1.00 93.38 103 LEU A O 1
ATOM 815 N N . ILE A 1 104 ? 7.942 8.061 -12.494 1.00 93.00 104 ILE A N 1
ATOM 816 C CA . ILE A 1 104 ? 8.974 8.101 -11.459 1.00 93.00 104 ILE A CA 1
ATOM 817 C C . ILE A 1 104 ? 10.261 8.609 -12.119 1.00 93.00 104 ILE A C 1
ATOM 819 O O . ILE A 1 104 ? 10.871 7.863 -12.893 1.00 93.00 104 ILE A O 1
ATOM 823 N N . PRO A 1 105 ? 10.672 9.863 -11.863 1.00 91.75 105 PRO A N 1
ATOM 824 C CA . PRO A 1 105 ? 11.904 10.393 -12.419 1.00 91.75 105 PRO A CA 1
ATOM 825 C C . PRO A 1 105 ? 13.132 9.829 -11.696 1.00 91.75 105 PRO A C 1
ATOM 827 O O . PRO A 1 105 ? 13.105 9.550 -10.496 1.00 91.75 105 PRO A O 1
ATOM 830 N N . PHE A 1 106 ? 14.241 9.729 -12.420 1.00 90.81 106 PHE A N 1
ATOM 831 C CA . PHE A 1 106 ? 15.546 9.337 -11.908 1.00 90.81 106 PHE A CA 1
ATOM 832 C C . PHE A 1 106 ? 16.557 10.473 -12.078 1.00 90.81 106 PHE A C 1
ATOM 834 O O . PHE A 1 106 ? 16.663 11.060 -13.147 1.00 90.81 106 PHE A O 1
ATOM 841 N N . GLY A 1 107 ? 17.326 10.781 -11.032 1.00 81.94 107 GLY A N 1
ATOM 842 C CA . GLY A 1 107 ? 18.415 11.765 -11.110 1.00 81.94 107 GLY A CA 1
ATOM 843 C C . GLY A 1 107 ? 17.996 13.243 -11.105 1.00 81.94 107 GLY A C 1
ATOM 844 O O . GLY A 1 107 ? 18.871 14.107 -11.087 1.00 81.94 107 GLY A O 1
ATOM 845 N N . ILE A 1 108 ? 16.696 13.553 -11.056 1.00 67.19 108 ILE A N 1
ATOM 846 C CA . ILE A 1 108 ? 16.195 14.926 -10.893 1.00 67.19 108 ILE A CA 1
ATOM 847 C C . ILE A 1 108 ? 16.214 15.272 -9.395 1.00 67.19 108 ILE A C 1
ATOM 849 O O . ILE A 1 108 ? 15.551 14.604 -8.600 1.00 67.19 108 ILE A O 1
ATOM 853 N N . LYS A 1 109 ? 17.023 16.268 -9.012 1.00 52.03 109 LYS A N 1
ATOM 854 C CA . LYS A 1 109 ? 17.045 16.848 -7.658 1.00 52.03 109 LYS A CA 1
ATOM 855 C C . LYS A 1 109 ? 15.995 17.937 -7.508 1.00 52.03 109 LYS A C 1
ATOM 857 O O . LYS A 1 109 ? 15.841 18.720 -8.470 1.00 52.03 109 LYS A O 1
#

Radius of gyration: 18.76 Å; chains: 1; bounding box: 41×32×52 Å

pLDDT: mean 90.96, std 9.23, range [52.03, 97.69]